Protein AF-A0A0Q0JQV1-F1 (afdb_monomer_lite)

Sequence (132 aa):
MLTLTTPPTAGTAKDWGWGAGVVLAGQAGANLTGFENGSLSFELKGTTGSVLNIGFQTGLWGNNDRPQTNNFVLFGPTGRAISTEWTAYTIPMSELIKGNPDFSDVTSLIYFSGTADIDGGVVEVRNVVFNK

pLDDT: mean 83.99, std 18.5, range [21.62, 97.75]

Structure (mmCIF, N/CA/C/O backbone):
data_AF-A0A0Q0JQV1-F1
#
_entry.id   AF-A0A0Q0JQV1-F1
#
loop_
_atom_site.group_PDB
_atom_site.id
_atom_site.type_symbol
_atom_site.label_atom_id
_atom_site.label_alt_id
_atom_site.label_comp_id
_atom_site.label_asym_id
_atom_site.label_entity_id
_atom_site.label_seq_id
_atom_site.pdbx_PDB_ins_code
_atom_site.Cartn_x
_atom_site.Cartn_y
_atom_site.Cartn_z
_atom_site.occupancy
_atom_site.B_iso_or_equiv
_atom_site.auth_seq_id
_atom_site.auth_comp_id
_atom_site.auth_asym_id
_atom_site.auth_atom_id
_atom_site.pdbx_PDB_model_num
ATOM 1 N N . MET A 1 1 ? 8.876 -22.243 2.924 1.00 31.59 1 MET A N 1
ATOM 2 C CA . MET A 1 1 ? 7.957 -21.220 3.461 1.00 31.59 1 MET A CA 1
ATOM 3 C C . MET A 1 1 ? 8.813 -20.196 4.189 1.00 31.59 1 MET A C 1
ATOM 5 O O . MET A 1 1 ? 9.410 -20.548 5.196 1.00 31.59 1 MET A O 1
ATOM 9 N N . LEU A 1 2 ? 8.999 -19.007 3.611 1.00 21.62 2 LEU A N 1
ATOM 10 C CA . LEU A 1 2 ? 9.773 -17.921 4.219 1.00 21.62 2 LEU A CA 1
ATOM 11 C C . LEU A 1 2 ? 8.776 -16.990 4.911 1.00 21.62 2 LEU A C 1
ATOM 13 O O . LEU A 1 2 ? 8.051 -16.262 4.242 1.00 21.62 2 LEU A O 1
ATOM 17 N N . THR A 1 3 ? 8.708 -17.064 6.235 1.00 28.34 3 THR A N 1
ATOM 18 C CA . THR A 1 3 ? 7.848 -16.197 7.042 1.00 28.34 3 THR A CA 1
ATOM 19 C C . THR A 1 3 ? 8.710 -15.072 7.595 1.00 28.34 3 THR A C 1
ATOM 21 O O . THR A 1 3 ? 9.506 -15.290 8.507 1.00 28.34 3 THR A O 1
ATOM 24 N N . LEU A 1 4 ? 8.583 -13.874 7.027 1.00 24.19 4 LEU A N 1
ATOM 25 C CA . LEU A 1 4 ? 9.252 -12.682 7.537 1.00 24.19 4 LEU A CA 1
ATOM 26 C C . LEU A 1 4 ? 8.369 -12.044 8.616 1.00 24.19 4 LEU A C 1
ATOM 28 O O . LEU A 1 4 ? 7.559 -11.165 8.339 1.00 24.19 4 LEU A O 1
ATOM 32 N N . THR A 1 5 ? 8.496 -12.510 9.857 1.00 30.09 5 THR A N 1
ATOM 33 C CA . THR A 1 5 ? 7.911 -11.822 11.013 1.00 30.09 5 THR A CA 1
ATOM 34 C C . THR A 1 5 ? 8.889 -10.751 11.481 1.00 30.09 5 THR A C 1
ATOM 36 O O . THR A 1 5 ? 9.850 -11.056 12.188 1.00 30.09 5 THR A O 1
ATOM 39 N N . THR A 1 6 ? 8.680 -9.492 11.099 1.00 39.88 6 THR A N 1
ATOM 40 C CA . THR A 1 6 ? 9.335 -8.395 11.821 1.00 39.88 6 THR A CA 1
ATOM 41 C C . THR A 1 6 ? 8.737 -8.336 13.232 1.00 39.88 6 THR A C 1
ATOM 43 O O . THR A 1 6 ? 7.509 -8.327 13.354 1.00 39.88 6 THR A O 1
ATOM 46 N N . PRO A 1 7 ? 9.555 -8.326 14.301 1.00 32.62 7 PRO A N 1
ATOM 47 C CA . PRO A 1 7 ? 9.067 -8.158 15.666 1.00 32.62 7 PRO A CA 1
ATOM 48 C C . PRO A 1 7 ? 8.172 -6.912 15.780 1.00 32.62 7 PRO A C 1
ATOM 50 O O . PRO A 1 7 ? 8.466 -5.911 15.121 1.00 32.62 7 PRO A O 1
ATOM 53 N N . PRO A 1 8 ? 7.135 -6.918 16.640 1.00 47.50 8 PRO A N 1
ATOM 54 C CA . PRO A 1 8 ? 6.204 -5.793 16.826 1.00 47.50 8 PRO A CA 1
ATOM 55 C C . PRO A 1 8 ? 6.859 -4.486 17.325 1.00 47.50 8 PRO A C 1
ATOM 57 O O . PRO A 1 8 ? 6.174 -3.491 17.520 1.00 47.50 8 PRO A O 1
ATOM 60 N N . THR A 1 9 ? 8.179 -4.468 17.519 1.00 43.59 9 THR A N 1
ATOM 61 C CA . THR A 1 9 ? 8.980 -3.327 17.980 1.00 43.59 9 THR A CA 1
ATOM 62 C C . THR A 1 9 ? 10.033 -2.849 16.969 1.00 43.59 9 THR A C 1
ATOM 64 O O . THR A 1 9 ? 10.835 -1.983 17.299 1.00 43.59 9 THR A O 1
ATOM 67 N N . ALA A 1 10 ? 10.062 -3.376 15.739 1.00 41.62 10 ALA A N 1
ATOM 68 C CA . ALA A 1 10 ? 11.126 -3.071 14.769 1.00 41.62 10 ALA A CA 1
ATOM 69 C C . ALA A 1 10 ? 10.958 -1.744 13.996 1.00 41.62 10 ALA A C 1
ATOM 71 O O . ALA A 1 10 ? 11.783 -1.432 13.138 1.00 41.62 10 ALA A O 1
ATOM 72 N N . GLY A 1 11 ? 9.916 -0.958 14.274 1.00 44.31 11 GLY A N 1
ATOM 73 C CA . GLY A 1 11 ? 9.710 0.348 13.655 1.00 44.31 11 GLY A CA 1
ATOM 74 C C . GLY A 1 11 ? 9.749 1.457 14.694 1.00 44.31 11 GLY A C 1
ATOM 75 O O . GLY A 1 11 ? 8.817 1.593 15.480 1.00 44.31 11 GLY A O 1
ATOM 76 N N . THR A 1 12 ? 10.789 2.289 14.680 1.00 42.78 12 THR A N 1
ATOM 77 C CA . THR A 1 12 ? 10.676 3.622 15.280 1.00 42.78 12 THR A CA 1
ATOM 78 C C . THR A 1 12 ? 9.665 4.394 14.441 1.00 42.78 12 THR A C 1
ATOM 80 O O . THR A 1 12 ? 9.858 4.520 13.229 1.00 42.78 12 THR A O 1
ATOM 83 N N . ALA A 1 13 ? 8.589 4.891 15.057 1.00 44.94 13 ALA A N 1
ATOM 84 C CA . ALA A 1 13 ? 7.695 5.831 14.394 1.00 44.94 13 ALA A CA 1
ATOM 85 C C . ALA A 1 13 ? 8.545 6.998 13.868 1.00 44.94 13 ALA A C 1
ATOM 87 O O . ALA A 1 13 ? 9.233 7.672 14.635 1.00 44.94 13 ALA A O 1
ATOM 88 N N . LYS A 1 14 ? 8.577 7.167 12.547 1.00 49.06 14 LYS A N 1
ATOM 89 C CA . LYS A 1 14 ? 9.282 8.256 11.875 1.00 49.06 14 LYS A CA 1
ATOM 90 C C . LYS A 1 14 ? 8.230 9.198 11.325 1.00 49.06 14 LYS A C 1
ATOM 92 O O . LYS A 1 14 ? 7.264 8.712 10.740 1.00 49.06 14 LYS A O 1
ATOM 97 N N . ASP A 1 15 ? 8.442 10.503 11.467 1.00 54.41 15 ASP A N 1
ATOM 98 C CA . ASP A 1 15 ? 7.607 11.499 10.799 1.00 54.41 15 ASP A CA 1
ATOM 99 C C . ASP A 1 15 ? 7.545 11.166 9.306 1.00 54.41 15 ASP A C 1
ATOM 101 O O . ASP A 1 15 ? 8.569 11.131 8.615 1.00 54.41 15 ASP A O 1
ATOM 105 N N . TRP A 1 16 ? 6.344 10.835 8.830 1.00 57.16 16 TRP A N 1
ATOM 106 C CA . TRP A 1 16 ? 6.145 10.210 7.524 1.00 57.16 16 TRP A CA 1
ATOM 107 C C . TRP A 1 16 ? 6.465 11.126 6.343 1.00 57.16 16 TRP A C 1
ATOM 109 O O . TRP A 1 16 ? 6.545 10.625 5.229 1.00 57.16 16 TRP A O 1
ATOM 119 N N . GLY A 1 17 ? 6.712 12.427 6.545 1.00 64.00 17 GLY A N 1
ATOM 120 C CA . GLY A 1 17 ? 7.048 13.360 5.464 1.00 64.00 17 GLY A CA 1
ATOM 121 C C . GLY A 1 17 ? 6.071 13.220 4.290 1.00 64.00 17 GLY A C 1
ATOM 122 O O . GLY A 1 17 ? 4.881 13.475 4.440 1.00 64.00 17 GLY A O 1
ATOM 123 N N . TRP A 1 18 ? 6.572 12.765 3.139 1.00 62.28 18 TRP A N 1
ATOM 124 C CA . TRP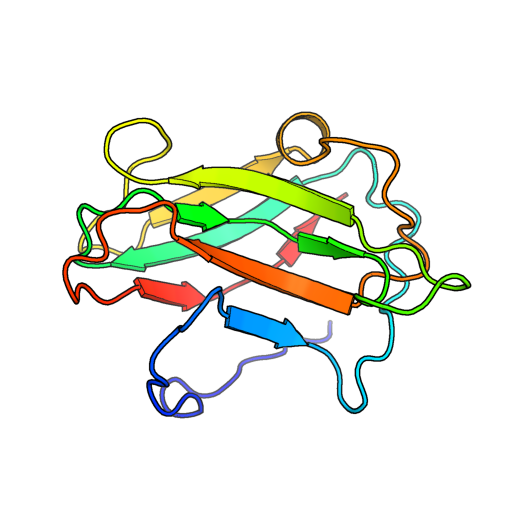 A 1 18 ? 5.786 12.515 1.919 1.00 62.28 18 TRP A CA 1
ATOM 125 C C . TRP A 1 18 ? 5.326 11.052 1.753 1.00 62.28 18 TRP A C 1
ATOM 127 O O . TRP A 1 18 ? 4.567 10.745 0.836 1.00 62.28 18 TRP A O 1
ATOM 137 N N . GLY A 1 19 ? 5.790 10.138 2.611 1.00 77.06 19 GLY A N 1
ATOM 138 C CA . GLY A 1 19 ? 5.426 8.724 2.608 1.00 77.06 19 GLY A CA 1
ATOM 139 C C . GLY A 1 19 ? 6.395 7.819 3.379 1.00 77.06 19 GLY A C 1
ATOM 140 O O . GLY A 1 19 ? 7.503 8.204 3.752 1.00 77.06 19 GLY A O 1
ATOM 141 N N . ALA A 1 20 ? 5.976 6.574 3.582 1.00 83.88 20 ALA A N 1
ATOM 142 C CA . ALA A 1 20 ? 6.748 5.505 4.205 1.00 83.88 20 ALA A CA 1
ATOM 143 C C . ALA A 1 20 ? 6.598 4.207 3.401 1.00 83.88 20 ALA A C 1
ATOM 145 O O . ALA A 1 20 ? 5.604 4.011 2.709 1.00 83.88 20 ALA A O 1
ATOM 146 N N . GLY A 1 21 ? 7.557 3.290 3.497 1.00 87.06 21 GLY A N 1
ATOM 147 C CA . GLY A 1 21 ? 7.452 1.999 2.823 1.00 87.06 21 GLY A CA 1
ATOM 148 C C . GLY A 1 21 ? 8.424 0.961 3.358 1.00 87.06 21 GLY A C 1
ATOM 149 O O . GLY A 1 21 ? 9.451 1.296 3.951 1.00 87.06 21 GLY A O 1
ATOM 150 N N . VAL A 1 22 ? 8.083 -0.307 3.142 1.00 88.25 22 VAL A N 1
ATOM 151 C CA . VAL A 1 22 ? 8.967 -1.443 3.408 1.00 88.25 22 VAL A CA 1
ATOM 152 C C . VAL A 1 22 ? 9.766 -1.711 2.142 1.00 88.25 22 VAL A C 1
ATOM 154 O O . VAL A 1 22 ? 9.243 -2.237 1.156 1.00 88.25 22 VAL A O 1
ATOM 157 N N . VAL A 1 23 ? 11.036 -1.324 2.192 1.00 87.25 23 VAL A N 1
ATOM 158 C CA . VAL A 1 23 ? 11.985 -1.428 1.083 1.00 87.25 23 VAL A CA 1
ATOM 159 C C . VAL A 1 23 ? 13.072 -2.443 1.405 1.00 87.25 23 VAL A C 1
ATOM 161 O O . VAL A 1 23 ? 13.452 -2.621 2.566 1.00 87.25 23 VAL A O 1
ATOM 164 N N . LEU A 1 24 ? 13.602 -3.098 0.375 1.00 81.88 24 LEU A N 1
ATOM 165 C CA . LEU A 1 24 ? 14.784 -3.939 0.534 1.00 81.88 24 LEU A CA 1
ATOM 166 C C . LEU A 1 24 ? 16.034 -3.079 0.761 1.00 81.88 24 LEU A C 1
ATOM 168 O O . LEU A 1 24 ? 16.115 -1.922 0.335 1.00 81.88 24 LEU A O 1
ATOM 172 N N . ALA A 1 25 ? 17.032 -3.663 1.429 1.00 83.50 25 ALA A N 1
ATOM 173 C CA . ALA A 1 25 ? 18.308 -3.002 1.679 1.00 83.50 25 ALA A CA 1
ATOM 174 C C . ALA A 1 25 ? 18.924 -2.485 0.367 1.00 83.50 25 ALA A C 1
ATOM 176 O O . ALA A 1 25 ? 18.935 -3.183 -0.647 1.00 83.50 25 ALA A O 1
ATOM 177 N N . GLY A 1 26 ? 19.410 -1.242 0.384 1.00 83.00 26 GLY A N 1
ATOM 178 C CA . GLY A 1 26 ? 19.984 -0.597 -0.800 1.00 83.00 26 GLY A CA 1
ATOM 179 C C . GLY A 1 26 ? 18.977 -0.253 -1.904 1.00 83.00 26 GLY A C 1
ATOM 180 O O . GLY A 1 26 ? 19.403 0.001 -3.025 1.00 83.00 26 GLY A O 1
ATOM 181 N N . GLN A 1 27 ? 17.667 -0.249 -1.618 1.00 83.81 27 GLN A N 1
ATOM 182 C CA . GLN A 1 27 ? 16.608 0.004 -2.612 1.00 83.81 27 GLN A CA 1
ATOM 183 C C . GLN A 1 27 ? 16.634 -1.001 -3.780 1.00 83.81 27 GLN A C 1
ATOM 185 O O . GLN A 1 27 ? 16.354 -0.669 -4.941 1.00 83.81 27 GLN A O 1
ATOM 190 N N . ALA A 1 28 ? 17.004 -2.245 -3.465 1.00 89.38 28 ALA A N 1
ATOM 191 C CA . ALA A 1 28 ? 16.937 -3.358 -4.397 1.00 89.38 28 ALA A CA 1
ATOM 192 C C . ALA A 1 28 ? 15.479 -3.664 -4.778 1.00 89.38 28 ALA A C 1
ATOM 194 O O . ALA A 1 28 ? 14.575 -3.555 -3.948 1.00 89.38 28 ALA A O 1
ATOM 195 N N . GLY A 1 29 ? 15.268 -4.057 -6.031 1.00 90.38 29 GLY A N 1
ATOM 196 C CA . GLY A 1 29 ? 13.990 -4.580 -6.499 1.00 90.38 29 GLY A CA 1
ATOM 197 C C . GLY A 1 29 ? 13.809 -6.043 -6.125 1.00 90.38 29 GLY A C 1
ATOM 198 O O . GLY A 1 29 ? 14.719 -6.855 -6.300 1.00 90.38 29 GLY A O 1
ATOM 199 N N . ALA A 1 30 ? 12.627 -6.391 -5.631 1.00 92.00 30 ALA A N 1
ATOM 200 C CA . ALA A 1 30 ? 12.161 -7.765 -5.580 1.00 92.00 30 ALA A CA 1
ATOM 201 C C . ALA A 1 30 ? 11.558 -8.151 -6.935 1.00 92.00 30 ALA A C 1
ATOM 203 O O . ALA A 1 30 ? 10.754 -7.406 -7.495 1.00 92.00 30 ALA A O 1
ATOM 204 N N . ASN A 1 31 ? 11.890 -9.347 -7.424 1.00 94.62 31 ASN A N 1
ATOM 205 C CA . ASN A 1 31 ? 11.228 -9.913 -8.592 1.00 94.62 31 ASN A CA 1
ATOM 206 C C . ASN A 1 31 ? 9.935 -10.619 -8.160 1.00 94.62 31 ASN A C 1
ATOM 208 O O . ASN A 1 31 ? 9.973 -11.679 -7.533 1.00 94.62 31 ASN A O 1
ATOM 212 N N . LEU A 1 32 ? 8.802 -10.018 -8.512 1.00 94.50 32 LEU A N 1
ATOM 213 C CA . LEU A 1 32 ? 7.443 -10.511 -8.301 1.00 94.50 32 LEU A CA 1
ATOM 214 C C . LEU A 1 32 ? 6.736 -10.811 -9.634 1.00 94.50 32 LEU A C 1
ATOM 216 O O . LEU A 1 32 ? 5.510 -10.759 -9.717 1.00 94.50 32 LEU A O 1
ATOM 220 N N . THR A 1 33 ? 7.492 -11.145 -10.682 1.00 95.56 33 THR A N 1
ATOM 221 C CA . THR A 1 33 ? 6.918 -11.585 -11.962 1.00 95.56 33 THR A CA 1
ATOM 222 C C . THR A 1 33 ? 6.016 -12.806 -11.742 1.00 95.56 33 THR A C 1
ATOM 224 O O . THR A 1 33 ? 6.359 -13.744 -11.011 1.00 95.56 33 THR A O 1
ATOM 227 N N . GLY A 1 34 ? 4.848 -12.816 -12.377 1.00 94.44 34 GLY A N 1
ATOM 228 C CA . GLY A 1 34 ? 3.819 -13.843 -12.217 1.00 94.44 34 GLY A CA 1
ATOM 229 C C . GLY A 1 34 ? 2.791 -13.556 -11.117 1.00 94.44 34 GLY A C 1
ATOM 230 O O . GLY A 1 34 ? 1.989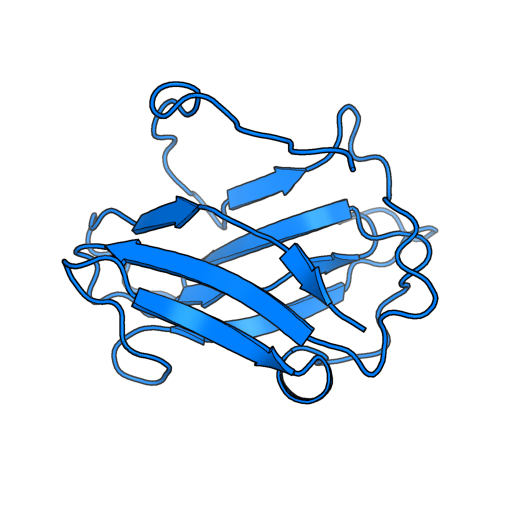 -14.443 -10.822 1.00 94.44 34 GLY A O 1
ATOM 231 N N . PHE A 1 35 ? 2.831 -12.383 -10.478 1.00 95.19 35 PHE A N 1
ATOM 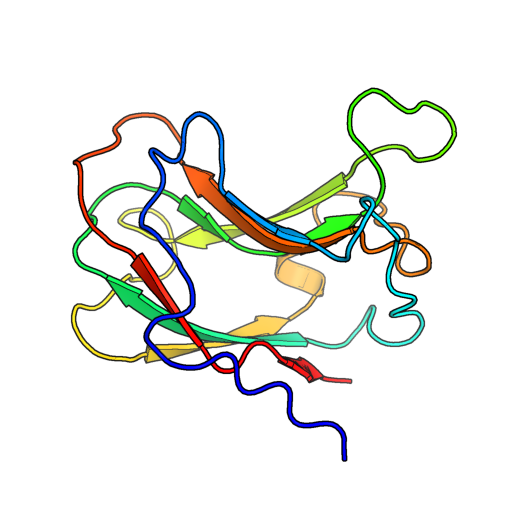232 C CA . PHE A 1 35 ? 1.812 -11.912 -9.529 1.00 95.19 35 PHE A CA 1
ATOM 233 C C . PHE A 1 35 ? 0.897 -10.828 -10.123 1.00 95.19 35 PHE A C 1
ATOM 235 O O . PHE A 1 35 ? 0.045 -10.305 -9.414 1.00 95.19 35 PHE A O 1
ATOM 242 N N . GLU A 1 36 ? 1.026 -10.504 -11.411 1.00 93.69 36 GLU A N 1
ATOM 243 C CA . GLU A 1 36 ? 0.356 -9.378 -12.083 1.00 93.69 36 GLU A CA 1
ATOM 244 C C . GLU A 1 36 ? -1.174 -9.477 -12.040 1.00 93.69 36 GLU A C 1
ATOM 246 O O . GLU A 1 36 ? -1.864 -8.464 -11.973 1.00 93.69 36 GLU A O 1
ATOM 251 N N . ASN A 1 37 ? -1.698 -10.704 -12.048 1.00 94.81 37 ASN A N 1
ATOM 252 C CA . ASN A 1 37 ? -3.133 -10.999 -11.971 1.00 94.81 37 ASN A CA 1
ATOM 253 C C . ASN A 1 37 ? -3.585 -11.420 -10.565 1.00 94.81 37 ASN A C 1
ATOM 255 O O . ASN A 1 37 ? -4.723 -11.844 -10.381 1.00 94.81 37 ASN A O 1
ATOM 259 N N . GLY A 1 38 ? -2.679 -11.341 -9.593 1.00 96.12 38 GLY A N 1
ATOM 260 C CA . GLY A 1 38 ? -2.888 -11.794 -8.232 1.00 96.12 38 GLY A CA 1
ATOM 261 C C . GLY A 1 38 ? -3.500 -10.727 -7.328 1.00 96.12 38 GLY A C 1
ATOM 262 O O . GLY A 1 38 ? -4.277 -9.863 -7.746 1.00 96.12 38 GLY A O 1
ATOM 263 N N . SER A 1 39 ? -3.124 -10.766 -6.052 1.00 97.44 39 SER A N 1
ATOM 264 C CA . SER A 1 39 ? -3.597 -9.819 -5.041 1.00 97.44 39 SER A CA 1
ATOM 265 C C . SER A 1 39 ? -2.534 -9.499 -3.993 1.00 97.44 39 SER A C 1
ATOM 267 O O . SER A 1 39 ? -1.588 -10.260 -3.785 1.00 97.44 39 SER A O 1
ATOM 269 N N . LEU A 1 40 ? -2.691 -8.349 -3.340 1.00 97.25 40 LEU A N 1
ATOM 270 C CA . LEU A 1 40 ? -1.913 -7.932 -2.181 1.00 97.25 40 LEU A CA 1
ATOM 271 C C . LEU A 1 40 ? -2.809 -8.038 -0.950 1.00 97.25 40 LEU A C 1
ATOM 273 O O . LEU A 1 40 ? -3.822 -7.339 -0.851 1.00 97.25 40 LEU A O 1
ATOM 277 N N . SER A 1 41 ? -2.427 -8.901 -0.018 1.00 97.44 41 SER A N 1
ATOM 278 C CA . SER A 1 41 ? -3.105 -9.067 1.261 1.00 97.44 41 SER A CA 1
ATOM 279 C C . SER A 1 41 ? -2.279 -8.464 2.386 1.00 97.44 41 SER A C 1
ATOM 281 O O . SER A 1 41 ? -1.058 -8.589 2.400 1.00 97.44 41 SER A O 1
ATOM 283 N N . PHE A 1 42 ? -2.943 -7.803 3.326 1.00 96.31 42 PHE A N 1
ATOM 284 C CA . PHE A 1 42 ? -2.335 -7.272 4.543 1.00 96.31 42 PHE A CA 1
ATOM 285 C C . PHE A 1 42 ? -3.407 -7.024 5.599 1.00 96.31 42 PHE A C 1
ATOM 287 O O . PHE A 1 42 ? -4.595 -6.937 5.296 1.00 96.31 42 PHE A O 1
ATOM 294 N N . GLU A 1 43 ? -2.986 -6.874 6.847 1.00 96.69 43 GLU A N 1
ATOM 295 C CA . GLU A 1 43 ? -3.847 -6.409 7.927 1.00 96.69 43 GLU A CA 1
ATOM 296 C C . GLU A 1 43 ? -3.458 -4.995 8.328 1.00 96.69 43 GLU A C 1
ATOM 298 O O . GLU A 1 43 ? -2.273 -4.686 8.467 1.00 96.69 43 GLU A O 1
ATOM 303 N N . LEU A 1 44 ? -4.467 -4.155 8.533 1.00 94.69 44 LEU A N 1
ATOM 304 C CA . LEU A 1 44 ? -4.316 -2.749 8.870 1.00 94.69 44 LEU A CA 1
ATOM 305 C C . LEU A 1 44 ? -5.138 -2.432 10.118 1.00 94.69 44 LEU A C 1
ATOM 307 O O . LEU A 1 44 ? -6.286 -2.866 10.229 1.00 94.69 44 LEU A O 1
ATOM 311 N N . LYS A 1 45 ? -4.576 -1.632 11.019 1.00 93.81 45 LYS A N 1
ATOM 312 C CA . LYS A 1 45 ? -5.341 -0.871 12.013 1.00 93.81 45 LYS A CA 1
ATOM 313 C C . LYS A 1 45 ? -4.772 0.536 12.113 1.00 93.81 45 LYS A C 1
ATOM 315 O O . LYS A 1 45 ? -3.599 0.755 11.814 1.00 93.81 45 LYS A O 1
ATOM 320 N N . GLY A 1 46 ? -5.573 1.483 12.559 1.00 90.25 46 GLY A N 1
ATOM 321 C CA . GLY A 1 46 ? -5.102 2.837 12.771 1.00 90.25 46 GLY A CA 1
ATOM 322 C C . GLY A 1 46 ? -6.147 3.750 13.377 1.00 90.25 46 GLY A C 1
ATOM 323 O O . GLY A 1 46 ? -7.322 3.411 13.477 1.00 90.25 46 GLY A O 1
ATOM 324 N N . THR A 1 47 ? -5.685 4.921 13.794 1.00 88.75 47 THR A N 1
ATOM 325 C CA . THR A 1 47 ? -6.511 5.978 14.391 1.00 88.75 47 THR A CA 1
ATOM 326 C C . THR A 1 47 ? -6.663 7.191 13.482 1.00 88.75 47 THR A C 1
ATOM 328 O O . THR A 1 47 ? -7.363 8.131 13.843 1.00 88.75 47 THR A O 1
ATOM 331 N N . THR A 1 48 ? -6.001 7.188 12.324 1.00 85.31 48 THR A N 1
ATOM 332 C CA . THR A 1 48 ? -6.041 8.314 11.393 1.00 85.31 48 THR A CA 1
ATOM 333 C C . THR A 1 48 ? -7.371 8.383 10.643 1.00 85.31 48 THR A C 1
ATOM 335 O O . THR A 1 48 ? -7.870 7.381 10.130 1.00 85.31 48 THR A O 1
ATOM 338 N N . GLY A 1 49 ? -7.925 9.589 10.563 1.00 83.25 49 GLY A N 1
ATOM 339 C CA . GLY A 1 49 ? -8.984 9.988 9.642 1.00 83.25 49 GLY A CA 1
ATOM 340 C C . GLY A 1 49 ? -8.450 10.581 8.335 1.00 83.25 49 GLY A C 1
ATOM 341 O O . GLY A 1 49 ? -9.246 11.013 7.503 1.00 83.25 49 GLY A O 1
ATOM 342 N N . SER A 1 50 ? -7.128 10.603 8.140 1.00 85.31 50 SER A N 1
ATOM 343 C CA . SER A 1 50 ? -6.488 11.092 6.915 1.00 85.31 50 SER A CA 1
ATOM 344 C C . SER A 1 50 ? -6.745 10.148 5.737 1.00 85.31 50 SER A C 1
ATOM 346 O O . SER A 1 50 ? -6.963 8.945 5.906 1.00 85.31 50 SER A O 1
ATOM 348 N N . VAL A 1 51 ? -6.662 10.681 4.517 1.00 87.75 51 VAL A N 1
ATOM 349 C CA . VAL A 1 51 ? -6.681 9.863 3.299 1.00 87.75 51 VAL A CA 1
ATOM 350 C C . VAL A 1 51 ? -5.264 9.390 2.972 1.00 87.75 51 VAL A C 1
ATOM 352 O O . VAL A 1 51 ? -4.329 10.187 2.868 1.00 87.75 51 VAL A O 1
ATOM 355 N N . LEU A 1 52 ? -5.107 8.077 2.801 1.00 88.81 52 LEU A N 1
ATOM 356 C CA . LEU A 1 52 ? -3.833 7.422 2.521 1.00 88.81 52 LEU A CA 1
ATOM 357 C C . LEU A 1 52 ? -3.896 6.634 1.216 1.00 88.81 52 LEU A C 1
ATOM 359 O O . LEU A 1 52 ? -4.827 5.866 0.982 1.00 88.81 52 LEU A O 1
ATOM 363 N N . ASN A 1 53 ? -2.851 6.745 0.406 1.00 91.81 53 ASN A N 1
ATOM 364 C CA . ASN A 1 53 ? -2.567 5.782 -0.650 1.00 91.81 53 ASN A CA 1
ATOM 365 C C . ASN A 1 53 ? -1.806 4.612 -0.027 1.00 91.81 53 ASN A C 1
ATOM 367 O O . ASN A 1 53 ? -0.747 4.829 0.566 1.00 91.81 53 ASN A O 1
ATOM 371 N N . ILE A 1 54 ? -2.325 3.394 -0.180 1.00 94.00 54 ILE A N 1
ATOM 372 C CA . ILE A 1 54 ? -1.659 2.172 0.280 1.00 94.00 54 ILE A CA 1
ATOM 373 C C . ILE A 1 54 ? -1.544 1.198 -0.890 1.00 94.00 54 ILE A C 1
ATOM 375 O O . ILE A 1 54 ? -2.528 0.927 -1.587 1.00 94.00 54 ILE A O 1
ATOM 379 N N . GLY A 1 55 ? -0.343 0.666 -1.104 1.00 95.56 55 GLY A N 1
ATOM 380 C CA . GLY A 1 55 ? -0.081 -0.320 -2.150 1.00 95.56 55 GLY A CA 1
ATOM 381 C C . GLY A 1 55 ? 1.401 -0.643 -2.282 1.00 95.56 55 GLY A C 1
ATOM 382 O O . GLY A 1 55 ? 2.066 -0.769 -1.265 1.00 95.56 55 GLY A O 1
ATOM 383 N N . PHE A 1 56 ? 1.931 -0.763 -3.499 1.00 95.44 56 PHE A N 1
ATOM 384 C CA . PHE A 1 56 ? 3.341 -1.083 -3.769 1.00 95.44 56 PHE A CA 1
ATOM 385 C C . PHE A 1 56 ? 3.968 -0.109 -4.780 1.00 95.44 56 PHE A C 1
ATOM 387 O O . PHE A 1 56 ? 3.266 0.594 -5.512 1.00 95.44 56 PHE A O 1
ATOM 394 N N . GLN A 1 57 ? 5.301 -0.069 -4.830 1.00 94.75 57 GLN A N 1
ATOM 395 C CA . GLN A 1 57 ? 6.040 0.735 -5.810 1.00 94.75 57 GLN A CA 1
ATOM 396 C C . GLN A 1 57 ? 7.034 -0.127 -6.580 1.00 94.75 57 GLN A C 1
ATOM 398 O O . GLN A 1 57 ? 7.647 -1.035 -6.015 1.00 94.75 57 GLN A O 1
ATOM 403 N N . THR A 1 58 ? 7.210 0.194 -7.858 1.00 94.88 58 THR A N 1
ATOM 404 C CA . THR A 1 58 ? 8.284 -0.354 -8.698 1.00 94.88 58 THR A CA 1
ATOM 405 C C . THR A 1 58 ? 9.270 0.745 -9.048 1.00 94.88 58 THR A C 1
ATOM 407 O O . THR A 1 58 ? 8.896 1.919 -9.028 1.00 94.88 58 THR A O 1
ATOM 410 N N . GLY A 1 59 ? 10.503 0.382 -9.396 1.00 92.44 59 GLY A N 1
ATOM 411 C CA . GLY A 1 59 ? 11.530 1.338 -9.806 1.00 92.44 59 GLY A CA 1
ATOM 412 C C . GLY A 1 59 ? 11.999 2.272 -8.686 1.00 92.44 59 GLY A C 1
ATOM 413 O O . GLY A 1 59 ? 11.677 2.101 -7.510 1.00 92.44 59 GLY A O 1
ATOM 414 N N . LEU A 1 60 ? 12.785 3.286 -9.033 1.00 90.19 60 LEU A N 1
ATOM 415 C CA . LEU A 1 60 ? 13.417 4.197 -8.086 1.00 90.19 60 LEU A CA 1
ATOM 416 C C . LEU A 1 60 ? 13.247 5.656 -8.520 1.00 90.19 60 LEU A C 1
ATOM 418 O O . LEU A 1 60 ? 13.597 6.041 -9.633 1.00 90.19 60 LEU A O 1
ATOM 422 N N . TRP A 1 61 ? 12.737 6.493 -7.611 1.00 85.69 61 TRP A N 1
ATOM 423 C CA . TRP A 1 61 ? 12.575 7.924 -7.864 1.00 85.69 61 TRP A CA 1
ATOM 424 C C . TRP A 1 61 ? 13.901 8.577 -8.278 1.00 85.69 61 TRP A C 1
ATOM 426 O O . TRP A 1 61 ? 14.924 8.396 -7.619 1.00 85.69 61 TRP A O 1
ATOM 436 N N . GLY A 1 62 ? 13.874 9.357 -9.362 1.00 87.12 62 GLY A N 1
ATOM 437 C CA . GLY A 1 62 ? 15.054 10.046 -9.891 1.00 87.12 62 GLY A CA 1
ATOM 438 C C . GLY A 1 62 ? 16.039 9.151 -10.652 1.00 87.12 62 GLY A C 1
ATOM 439 O O . GLY A 1 62 ? 17.085 9.642 -11.069 1.00 87.12 62 GLY A O 1
ATOM 440 N N . ASN A 1 63 ? 15.721 7.869 -10.857 1.00 91.06 63 ASN A N 1
ATOM 441 C CA . ASN A 1 63 ? 16.505 6.966 -11.692 1.00 91.06 63 ASN A CA 1
ATOM 442 C C . ASN A 1 63 ? 15.775 6.697 -13.018 1.00 91.06 63 ASN A C 1
ATOM 444 O O . ASN A 1 63 ? 14.763 6.001 -13.050 1.00 91.06 63 ASN A O 1
ATOM 448 N N . ASN A 1 64 ? 16.308 7.231 -14.120 1.00 90.56 64 ASN A N 1
ATOM 449 C CA . ASN A 1 64 ? 15.703 7.081 -15.448 1.00 90.56 64 ASN A CA 1
ATOM 450 C C . ASN A 1 64 ? 15.744 5.640 -15.980 1.00 90.56 64 ASN A C 1
ATOM 452 O O . ASN A 1 64 ? 14.882 5.276 -16.774 1.00 90.56 64 ASN A O 1
ATOM 456 N N . ASP A 1 65 ? 16.700 4.823 -15.528 1.00 92.62 65 ASP A N 1
ATOM 457 C CA . ASP A 1 65 ? 16.813 3.413 -15.925 1.00 92.62 65 ASP A CA 1
ATOM 458 C C . ASP A 1 65 ? 15.828 2.518 -15.154 1.00 92.62 65 ASP A C 1
ATOM 460 O O . ASP A 1 65 ? 15.570 1.384 -15.547 1.00 92.62 65 ASP A O 1
ATOM 464 N N . ARG A 1 66 ? 15.273 3.027 -14.045 1.00 92.44 66 ARG A N 1
ATOM 465 C CA . ARG A 1 66 ? 14.317 2.338 -13.167 1.00 92.44 66 ARG A CA 1
ATOM 466 C C . ARG A 1 66 ? 13.124 3.258 -12.894 1.00 92.44 66 ARG A C 1
ATOM 468 O O . ARG A 1 66 ? 12.974 3.726 -11.765 1.00 92.44 66 ARG A O 1
ATOM 475 N N . PRO A 1 67 ? 12.290 3.574 -13.899 1.00 90.81 67 PRO A N 1
ATOM 476 C CA . PRO A 1 67 ? 11.214 4.546 -13.742 1.00 90.81 67 PRO A CA 1
ATOM 477 C C . PRO A 1 67 ? 10.258 4.134 -12.620 1.00 90.81 67 PRO A C 1
ATOM 479 O O . PRO A 1 67 ? 9.729 3.020 -12.604 1.00 90.81 67 PRO A O 1
ATOM 482 N N . GLN A 1 68 ? 10.036 5.042 -11.667 1.00 91.38 68 GLN A N 1
ATOM 483 C CA . GLN A 1 68 ? 9.165 4.751 -10.536 1.00 91.38 68 GLN A CA 1
ATOM 484 C C . GLN A 1 68 ? 7.695 4.705 -10.961 1.00 91.38 68 GLN A C 1
ATOM 486 O O . GLN A 1 68 ? 7.205 5.622 -11.622 1.00 91.38 68 GLN A O 1
ATOM 491 N N . THR A 1 69 ? 6.967 3.689 -10.493 1.00 94.31 69 THR A N 1
ATOM 492 C CA . THR A 1 69 ? 5.500 3.666 -10.551 1.00 94.31 69 THR A CA 1
ATOM 493 C C . THR A 1 69 ? 4.903 3.462 -9.163 1.00 94.31 69 THR A C 1
ATOM 495 O O . THR A 1 69 ? 5.410 2.672 -8.365 1.00 94.31 69 THR A O 1
ATOM 498 N N . ASN A 1 70 ? 3.815 4.179 -8.879 1.00 93.44 70 ASN A N 1
ATOM 499 C CA . ASN A 1 70 ? 3.063 4.082 -7.629 1.00 93.44 70 ASN A CA 1
ATOM 500 C C . ASN A 1 70 ? 1.745 3.356 -7.905 1.00 93.44 70 ASN A C 1
ATOM 502 O O . ASN A 1 70 ? 0.935 3.840 -8.696 1.00 93.44 70 ASN A O 1
ATOM 506 N N . ASN A 1 71 ? 1.523 2.218 -7.251 1.00 95.62 71 ASN A N 1
ATOM 507 C CA . ASN A 1 71 ? 0.358 1.364 -7.472 1.00 95.62 71 ASN A CA 1
ATOM 508 C C . ASN A 1 71 ? -0.384 1.207 -6.151 1.00 95.62 71 ASN A C 1
ATOM 510 O O . ASN A 1 71 ? 0.176 0.675 -5.197 1.00 95.62 71 ASN A O 1
ATOM 514 N N . PHE A 1 72 ? -1.610 1.715 -6.061 1.00 95.25 72 PHE A N 1
ATOM 515 C CA . PHE A 1 72 ? -2.292 1.913 -4.788 1.00 95.25 72 PHE A CA 1
ATOM 516 C C . PHE A 1 72 ? -3.809 1.976 -4.913 1.00 95.25 72 PHE A C 1
ATOM 518 O O . PHE A 1 72 ? -4.376 2.238 -5.976 1.00 95.25 72 PHE A O 1
ATOM 525 N N . VAL A 1 73 ? -4.454 1.808 -3.763 1.00 95.81 73 VAL A N 1
ATOM 526 C CA . VAL A 1 73 ? -5.845 2.188 -3.526 1.00 95.81 73 VAL A CA 1
ATOM 527 C C . VAL A 1 73 ? -5.913 3.180 -2.368 1.00 95.81 73 VAL A C 1
ATOM 529 O O . VAL A 1 73 ? -4.974 3.306 -1.580 1.00 95.81 73 VAL A O 1
ATOM 532 N N . LEU A 1 74 ? -7.031 3.896 -2.281 1.00 93.81 74 LEU A N 1
ATOM 533 C CA . LEU A 1 74 ? -7.277 4.865 -1.221 1.00 93.81 74 LEU A CA 1
ATOM 534 C C . LEU A 1 74 ? -7.805 4.179 0.040 1.00 93.81 74 LEU A C 1
ATOM 536 O O . LEU A 1 74 ? -8.674 3.305 -0.031 1.00 93.81 74 LEU A O 1
ATOM 540 N N . PHE A 1 75 ? -7.320 4.640 1.184 1.00 92.94 75 PHE A N 1
ATOM 541 C CA . PHE A 1 75 ? -7.821 4.351 2.520 1.00 92.94 75 PHE A CA 1
ATOM 542 C C . PHE A 1 75 ? -8.194 5.654 3.232 1.00 92.94 75 PHE A C 1
ATOM 544 O O . PHE A 1 75 ? -7.629 6.702 2.932 1.00 92.94 75 PHE A O 1
ATOM 551 N N . GLY A 1 76 ? -9.143 5.585 4.163 1.00 90.00 76 GLY A N 1
ATOM 552 C CA . GLY A 1 76 ? -9.694 6.740 4.876 1.00 90.00 76 GLY A CA 1
ATOM 553 C C . GLY A 1 76 ? -11.112 7.108 4.407 1.00 90.00 76 GLY A C 1
ATOM 554 O O . GLY A 1 76 ? -11.792 6.273 3.806 1.00 90.00 76 GLY A O 1
ATOM 555 N N . PRO A 1 77 ? -11.579 8.346 4.662 1.00 87.12 77 PRO A N 1
ATOM 556 C CA . PRO A 1 77 ? -12.971 8.764 4.438 1.00 87.12 77 PRO A CA 1
ATOM 557 C C . PRO A 1 77 ? -13.494 8.598 3.006 1.00 87.12 77 PRO A C 1
ATOM 559 O O . PRO A 1 77 ? -14.694 8.436 2.800 1.00 87.12 77 PRO A O 1
ATOM 562 N N . THR A 1 78 ? -12.608 8.649 2.012 1.00 87.12 78 THR A N 1
ATOM 563 C CA . THR A 1 78 ? -12.943 8.557 0.580 1.00 87.12 78 THR A CA 1
ATOM 564 C C . THR A 1 78 ? -12.538 7.221 -0.048 1.00 87.12 78 THR A C 1
ATOM 566 O O . THR A 1 78 ? -12.586 7.069 -1.268 1.00 87.12 78 THR A O 1
ATOM 569 N N . GLY A 1 79 ? -12.133 6.246 0.768 1.00 91.25 79 GLY A N 1
ATOM 570 C CA . GLY A 1 79 ? -11.634 4.956 0.313 1.00 91.25 79 GLY A CA 1
ATOM 571 C C . GLY A 1 79 ? -12.020 3.817 1.248 1.00 91.25 79 GLY A C 1
ATOM 572 O O . GLY A 1 79 ? -13.103 3.787 1.829 1.00 91.25 79 GLY A O 1
ATOM 573 N N . ARG A 1 80 ? -11.129 2.837 1.369 1.00 94.44 80 ARG A N 1
ATOM 574 C CA . ARG A 1 80 ? -11.299 1.704 2.283 1.00 94.44 80 ARG A CA 1
ATOM 575 C C . ARG A 1 80 ? -11.136 2.176 3.727 1.00 94.44 80 ARG A C 1
ATOM 577 O O . ARG A 1 80 ? -10.266 2.989 4.027 1.00 94.44 80 ARG A O 1
ATOM 584 N N . ALA A 1 81 ? -11.970 1.671 4.629 1.00 92.69 81 ALA A N 1
ATOM 585 C CA . ALA A 1 81 ? -11.977 2.134 6.011 1.00 92.69 81 ALA A CA 1
ATOM 586 C C . ALA A 1 81 ? -10.649 1.834 6.730 1.00 92.69 81 ALA A C 1
ATOM 588 O O . ALA A 1 81 ? -10.008 0.812 6.497 1.00 92.69 81 ALA A O 1
ATOM 589 N N . ILE A 1 82 ? -10.252 2.703 7.654 1.00 91.75 82 ILE A N 1
ATOM 590 C CA . ILE A 1 82 ? -9.210 2.395 8.635 1.00 91.75 82 ILE A CA 1
ATOM 591 C C . ILE A 1 82 ? -9.928 2.233 9.970 1.00 91.75 82 ILE A C 1
ATOM 593 O O . ILE A 1 82 ? -10.614 3.144 10.424 1.00 91.75 82 ILE A O 1
ATOM 597 N N . SER A 1 83 ? -9.836 1.038 10.547 1.00 93.44 83 SER A N 1
ATOM 598 C CA . SER A 1 83 ? -10.450 0.707 11.832 1.00 93.44 83 SER A CA 1
ATOM 599 C C . SER A 1 83 ? -9.411 0.786 12.942 1.00 93.44 83 SER A C 1
ATOM 601 O O . SER A 1 83 ? -8.229 0.524 12.710 1.00 93.44 83 SER A O 1
ATOM 603 N N . THR A 1 84 ? -9.856 1.069 14.164 1.00 93.69 84 THR A N 1
ATOM 604 C CA . THR A 1 84 ? -9.021 0.936 15.367 1.00 93.69 84 THR A CA 1
ATOM 605 C C . THR A 1 84 ? -8.677 -0.525 15.670 1.00 93.69 84 THR A C 1
ATOM 607 O O . THR A 1 84 ? -7.713 -0.793 16.384 1.00 93.69 84 THR A O 1
ATOM 610 N N . GLU A 1 85 ? -9.424 -1.465 15.086 1.00 95.62 85 GLU A N 1
ATOM 611 C CA . GLU A 1 85 ? -9.193 -2.906 15.168 1.00 95.62 85 GLU A CA 1
ATOM 612 C C . GLU A 1 85 ? -8.500 -3.449 13.913 1.00 95.62 85 GLU A C 1
ATOM 614 O O . GLU A 1 85 ? -8.687 -2.947 12.800 1.00 95.62 85 GLU A O 1
ATOM 619 N N . TRP A 1 86 ? -7.736 -4.532 14.083 1.00 97.00 86 TRP A N 1
ATOM 620 C CA . TRP A 1 86 ? -7.083 -5.223 12.971 1.00 97.00 86 TRP A CA 1
ATOM 621 C C . TRP A 1 86 ? -8.105 -5.700 11.942 1.00 97.00 86 TRP A C 1
ATOM 623 O O . TRP A 1 86 ? -8.933 -6.566 12.219 1.00 97.00 86 TRP A O 1
ATOM 633 N N . THR A 1 87 ? -8.005 -5.151 10.736 1.00 97.19 87 THR A N 1
ATOM 634 C CA . THR A 1 87 ? -8.875 -5.489 9.612 1.00 97.19 87 THR A CA 1
ATOM 635 C C . THR A 1 87 ? -8.037 -6.059 8.477 1.00 97.19 87 THR A C 1
ATOM 637 O O . THR A 1 87 ? -7.039 -5.460 8.075 1.00 97.19 87 THR A O 1
ATOM 640 N N . ALA A 1 88 ? -8.433 -7.226 7.970 1.00 97.31 88 ALA A N 1
ATOM 641 C CA . ALA A 1 88 ? -7.769 -7.870 6.845 1.00 97.31 88 ALA A CA 1
ATOM 642 C C . ALA A 1 88 ? -8.265 -7.291 5.515 1.00 97.31 88 ALA A C 1
ATOM 644 O O . ALA A 1 88 ? -9.468 -7.208 5.262 1.00 97.31 88 ALA A O 1
ATOM 645 N N . TYR A 1 89 ? -7.322 -6.949 4.647 1.00 97.56 89 TYR A N 1
ATOM 646 C CA . TYR A 1 89 ? -7.558 -6.477 3.293 1.00 97.56 89 TYR A CA 1
ATOM 647 C C . TYR A 1 89 ? -6.924 -7.437 2.300 1.00 97.56 89 TYR A C 1
ATOM 649 O O . TYR A 1 89 ? -5.825 -7.939 2.514 1.00 97.56 89 TYR A O 1
ATOM 657 N N . THR A 1 90 ? -7.628 -7.695 1.203 1.00 97.75 90 THR A N 1
ATOM 658 C CA . THR A 1 90 ? -7.090 -8.373 0.022 1.00 97.75 90 THR A CA 1
ATOM 659 C C . THR A 1 90 ? -7.496 -7.551 -1.181 1.00 97.75 90 THR A C 1
ATOM 661 O O . THR A 1 90 ? -8.684 -7.414 -1.470 1.00 97.75 90 THR A O 1
ATOM 664 N N . ILE A 1 91 ? -6.505 -6.939 -1.820 1.00 97.75 91 ILE A N 1
ATOM 665 C CA . ILE A 1 91 ? -6.708 -6.002 -2.917 1.00 97.75 91 ILE A CA 1
ATOM 666 C C . ILE A 1 91 ? -6.200 -6.664 -4.197 1.00 97.75 91 ILE A C 1
ATOM 668 O O . ILE A 1 91 ? -5.016 -7.006 -4.259 1.00 97.75 91 ILE A O 1
ATOM 672 N N . PRO A 1 92 ? -7.049 -6.877 -5.213 1.00 97.56 92 PRO A N 1
ATOM 673 C CA . PRO A 1 92 ? -6.590 -7.432 -6.477 1.00 97.56 92 PRO A CA 1
ATOM 674 C C . PRO A 1 92 ? -5.639 -6.451 -7.170 1.00 97.56 92 PRO A C 1
ATOM 676 O O . PRO A 1 92 ? -5.819 -5.230 -7.104 1.00 97.56 92 PRO A O 1
ATOM 679 N N . MET A 1 93 ? -4.633 -6.978 -7.871 1.00 96.31 93 MET A N 1
ATOM 680 C CA . MET A 1 93 ? -3.660 -6.148 -8.591 1.00 96.31 93 MET A CA 1
ATOM 681 C C . MET A 1 93 ? -4.331 -5.227 -9.610 1.00 96.31 93 MET A C 1
ATOM 683 O O . MET A 1 93 ? -3.917 -4.081 -9.761 1.00 96.31 93 MET A O 1
ATOM 687 N N . SER A 1 94 ? -5.437 -5.664 -10.217 1.00 96.38 94 SER A N 1
ATOM 688 C CA . SER A 1 94 ? -6.247 -4.853 -11.132 1.00 96.38 94 SER A CA 1
ATOM 689 C C . SER A 1 94 ? -6.762 -3.542 -10.524 1.00 96.38 94 SER A C 1
ATOM 691 O O . SER A 1 94 ? -7.023 -2.595 -11.258 1.00 96.38 94 SER A O 1
ATOM 693 N N . GLU A 1 95 ? -6.929 -3.466 -9.200 1.00 96.81 95 GLU A N 1
ATOM 694 C CA . GLU A 1 95 ? -7.323 -2.228 -8.516 1.00 96.81 95 GLU A CA 1
ATOM 695 C C . GLU A 1 95 ? -6.122 -1.345 -8.147 1.00 96.81 95 GLU A C 1
ATOM 697 O O . GLU A 1 95 ? -6.236 -0.113 -8.161 1.00 96.81 95 GLU A O 1
ATOM 702 N N . LEU A 1 96 ? -4.984 -1.970 -7.824 1.00 95.94 96 LEU A N 1
ATOM 703 C CA . LEU A 1 96 ? -3.749 -1.297 -7.413 1.00 95.94 96 LEU A CA 1
ATOM 704 C C . LEU A 1 96 ? -3.025 -0.651 -8.594 1.00 95.94 96 LEU A C 1
ATOM 706 O O . LEU A 1 96 ? -2.505 0.454 -8.465 1.00 95.94 96 LEU A O 1
ATOM 710 N N . ILE A 1 97 ? -2.968 -1.337 -9.733 1.00 95.44 97 ILE A N 1
ATOM 711 C CA . ILE A 1 97 ? -2.174 -0.919 -10.886 1.00 95.44 97 ILE A CA 1
ATOM 712 C C . ILE A 1 97 ? -2.744 0.384 -11.468 1.00 95.44 97 ILE A C 1
ATOM 714 O O . ILE A 1 97 ? -3.886 0.431 -11.923 1.00 95.44 97 ILE A O 1
ATOM 718 N N . LYS A 1 98 ? -1.944 1.461 -11.452 1.00 89.31 98 LYS A N 1
ATOM 719 C CA . LYS A 1 98 ? -2.301 2.779 -12.032 1.00 89.31 98 LYS A CA 1
ATOM 720 C C . LYS A 1 98 ? -1.500 3.136 -13.287 1.00 89.31 98 LYS A C 1
ATOM 722 O O . LYS A 1 98 ? -1.744 4.175 -13.892 1.00 89.31 98 LYS A O 1
ATOM 727 N N . GLY A 1 99 ? -0.564 2.280 -13.687 1.00 86.00 99 GLY A N 1
ATOM 728 C CA . GLY A 1 99 ? 0.287 2.460 -14.860 1.00 86.00 99 GLY A CA 1
ATOM 729 C C . GLY A 1 99 ? 0.817 1.121 -15.359 1.00 86.00 99 GLY A C 1
ATOM 730 O O . GLY A 1 99 ? 0.109 0.122 -15.303 1.00 86.00 99 GLY A O 1
ATOM 731 N N . ASN A 1 100 ? 2.073 1.100 -15.802 1.00 90.38 100 ASN A N 1
ATOM 732 C CA . ASN A 1 100 ? 2.760 -0.115 -16.242 1.00 90.38 100 ASN A CA 1
ATOM 733 C C . ASN A 1 100 ? 3.890 -0.453 -15.256 1.00 90.38 100 ASN A C 1
ATOM 735 O O . ASN A 1 100 ? 5.043 -0.120 -15.532 1.00 90.38 100 ASN A O 1
ATOM 739 N N . PRO A 1 101 ? 3.577 -1.020 -14.077 1.00 94.00 101 PRO A N 1
ATOM 740 C CA . PRO A 1 101 ? 4.594 -1.406 -13.109 1.00 94.00 101 PRO A CA 1
ATOM 741 C C . PRO A 1 101 ? 5.527 -2.478 -13.662 1.00 94.00 101 PRO A C 1
ATOM 743 O O . PRO A 1 101 ? 5.091 -3.432 -14.305 1.00 94.00 101 PRO A O 1
ATOM 746 N N . ASP A 1 102 ? 6.809 -2.343 -13.338 1.00 95.31 102 ASP A N 1
ATOM 747 C CA . ASP A 1 102 ? 7.803 -3.378 -13.593 1.00 95.31 102 ASP A CA 1
ATOM 748 C C . ASP A 1 102 ? 7.850 -4.355 -12.411 1.00 95.31 102 ASP A C 1
ATOM 750 O O . ASP A 1 102 ? 8.478 -4.095 -11.383 1.00 95.31 102 ASP A O 1
ATOM 754 N N . PHE A 1 103 ? 7.168 -5.494 -12.547 1.00 94.56 103 PHE A N 1
ATOM 755 C CA . PHE A 1 103 ? 7.147 -6.545 -11.525 1.00 94.56 103 PHE A CA 1
ATOM 756 C C . PHE A 1 103 ? 8.491 -7.260 -11.355 1.00 94.56 103 PHE A C 1
ATOM 758 O O . PHE A 1 103 ? 8.667 -7.984 -10.375 1.00 94.56 103 PHE A O 1
ATOM 765 N N . SER A 1 104 ? 9.456 -7.062 -12.255 1.00 95.75 104 SER A N 1
ATOM 766 C CA . SER A 1 104 ? 10.821 -7.543 -12.043 1.00 95.75 104 SER A CA 1
ATOM 767 C C . SER A 1 104 ? 11.617 -6.648 -11.080 1.00 95.75 104 SER A C 1
ATOM 769 O O . SER A 1 104 ? 12.624 -7.102 -10.532 1.00 95.75 104 SER A O 1
ATOM 771 N N . ASP A 1 105 ? 11.124 -5.432 -10.809 1.00 95.19 105 ASP A N 1
ATOM 772 C CA . ASP A 1 105 ? 11.780 -4.405 -9.998 1.00 95.19 105 ASP A CA 1
ATOM 773 C C . ASP A 1 105 ? 10.828 -3.742 -8.977 1.00 95.19 105 ASP A C 1
ATOM 775 O O . ASP A 1 105 ? 10.589 -2.529 -8.993 1.00 95.19 105 ASP A O 1
ATOM 779 N N . VAL A 1 106 ? 10.272 -4.533 -8.053 1.00 94.75 106 VAL A N 1
ATOM 780 C CA . VAL A 1 106 ? 9.409 -4.025 -6.970 1.00 94.75 106 VAL A CA 1
ATOM 781 C C . VAL A 1 106 ? 10.259 -3.537 -5.799 1.00 94.75 106 VAL A C 1
ATOM 783 O O . VAL A 1 106 ? 10.817 -4.332 -5.045 1.00 94.75 106 VAL A O 1
ATOM 786 N N . THR A 1 107 ? 10.367 -2.224 -5.627 1.00 93.62 107 THR A N 1
ATOM 787 C CA . THR A 1 107 ? 11.284 -1.590 -4.663 1.00 93.62 107 THR A CA 1
ATOM 788 C C . THR A 1 107 ? 10.658 -1.307 -3.305 1.00 93.62 107 THR A C 1
ATOM 790 O O . THR A 1 107 ? 11.358 -1.362 -2.292 1.00 93.62 107 THR A O 1
ATOM 793 N N . SER A 1 108 ? 9.344 -1.069 -3.271 1.00 92.94 108 SER A N 1
ATOM 794 C CA . SER A 1 108 ? 8.555 -0.965 -2.041 1.00 92.94 108 SER A CA 1
ATOM 795 C C . SER A 1 108 ? 7.474 -2.040 -2.057 1.00 92.94 108 SER A C 1
ATOM 797 O O . SER A 1 108 ? 6.496 -1.921 -2.797 1.00 92.94 108 SER A O 1
ATOM 799 N N . LEU A 1 109 ? 7.636 -3.077 -1.228 1.00 92.75 109 LEU A N 1
ATOM 800 C CA . LEU A 1 109 ? 6.684 -4.196 -1.123 1.00 92.75 109 LEU A CA 1
ATOM 801 C C . LEU A 1 109 ? 5.334 -3.744 -0.567 1.00 92.75 109 LEU A C 1
ATOM 803 O O . LEU A 1 109 ? 4.286 -4.249 -0.959 1.00 92.75 109 LEU A O 1
ATOM 807 N N . ILE A 1 110 ? 5.383 -2.780 0.346 1.00 93.12 110 ILE A N 1
ATOM 808 C CA . ILE A 1 110 ? 4.236 -1.985 0.747 1.00 93.12 110 ILE A CA 1
ATOM 809 C C . ILE A 1 110 ? 4.690 -0.541 0.927 1.00 93.12 110 ILE A C 1
ATOM 811 O O . ILE A 1 110 ? 5.772 -0.294 1.466 1.00 93.12 110 ILE A O 1
ATOM 815 N N . TYR A 1 111 ? 3.884 0.407 0.472 1.00 91.50 111 TYR A N 1
ATOM 816 C CA . TYR A 1 111 ? 4.109 1.828 0.671 1.00 91.50 111 TYR A CA 1
ATOM 817 C C . TYR A 1 111 ? 2.825 2.519 1.125 1.00 91.50 111 TYR A C 1
ATOM 819 O O . TYR A 1 111 ? 1.712 2.073 0.841 1.00 91.50 111 TYR A O 1
ATOM 827 N N . PHE A 1 112 ? 3.031 3.624 1.825 1.00 90.31 112 PHE A N 1
ATOM 828 C CA . PHE A 1 112 ? 2.036 4.511 2.386 1.00 90.31 112 PHE A CA 1
ATOM 829 C C . PHE A 1 112 ? 2.411 5.926 1.963 1.00 90.31 112 PHE A C 1
ATOM 831 O O . PHE A 1 112 ? 3.546 6.354 2.169 1.00 90.31 112 PHE A O 1
ATOM 838 N N . SER A 1 113 ? 1.475 6.678 1.403 1.00 86.62 113 SER A N 1
ATOM 839 C CA . SER A 1 113 ? 1.646 8.122 1.227 1.00 86.62 113 SER A CA 1
ATOM 840 C C . SER A 1 113 ? 0.353 8.824 1.592 1.00 86.62 113 SER A C 1
ATOM 842 O O . SER A 1 113 ? -0.703 8.431 1.097 1.00 86.62 113 SER A O 1
ATOM 844 N N . GLY A 1 114 ? 0.427 9.859 2.423 1.00 75.69 114 GLY A N 1
ATOM 845 C CA . GLY A 1 114 ? -0.732 10.697 2.706 1.00 75.69 114 GLY A CA 1
ATOM 846 C C . GLY A 1 114 ? -1.052 11.608 1.528 1.00 75.69 114 GLY A C 1
ATOM 847 O O . GLY A 1 114 ? -0.153 12.118 0.858 1.00 75.69 114 GLY A O 1
ATOM 848 N N . THR A 1 115 ? -2.338 11.827 1.286 1.00 62.16 115 THR A N 1
ATOM 849 C CA . THR A 1 115 ? -2.783 13.065 0.641 1.00 62.16 115 THR A CA 1
ATOM 850 C C . THR A 1 115 ? -2.923 14.141 1.724 1.00 62.16 115 THR A C 1
ATOM 852 O O . THR A 1 115 ? -2.853 13.812 2.905 1.00 62.16 115 THR A O 1
ATOM 855 N N . ALA A 1 116 ? -3.024 15.419 1.350 1.00 55.66 116 ALA A N 1
ATOM 856 C CA . ALA A 1 116 ? -3.104 16.538 2.298 1.00 55.66 116 ALA A CA 1
ATOM 857 C C . ALA A 1 116 ? -4.075 16.267 3.474 1.00 55.66 116 ALA A C 1
ATOM 859 O O . ALA A 1 116 ? -5.031 15.512 3.307 1.00 55.66 116 ALA A O 1
ATOM 860 N N . ASP A 1 117 ? -3.811 16.896 4.627 1.00 61.56 117 ASP A N 1
ATOM 861 C CA . ASP A 1 117 ? -4.555 16.774 5.901 1.00 61.56 117 ASP A CA 1
ATOM 862 C C . ASP A 1 117 ? -4.100 15.639 6.841 1.00 61.56 117 ASP A C 1
ATOM 864 O O . ASP A 1 117 ? -4.909 14.876 7.358 1.00 61.56 117 ASP A O 1
ATOM 868 N N . ILE A 1 118 ? -2.788 15.556 7.103 1.00 69.19 118 ILE A N 1
ATOM 869 C CA . ILE A 1 118 ? -2.215 14.642 8.107 1.00 69.19 118 ILE A CA 1
ATOM 870 C C . ILE A 1 118 ? -2.672 15.064 9.512 1.00 69.19 118 ILE A C 1
ATOM 872 O O . ILE A 1 118 ? -2.311 16.135 9.997 1.00 69.19 118 ILE A O 1
ATOM 876 N N . ASP A 1 119 ? -3.427 14.195 10.179 1.00 77.00 119 ASP A N 1
ATOM 877 C CA . ASP A 1 119 ? -4.055 14.445 11.486 1.00 77.00 119 ASP A CA 1
ATOM 878 C C . ASP A 1 119 ? -3.246 13.957 12.704 1.00 77.00 119 ASP A C 1
ATOM 880 O O . ASP A 1 119 ? -3.693 14.077 13.844 1.00 77.00 119 ASP A O 1
ATOM 884 N N . GLY A 1 120 ? -2.053 13.398 12.478 1.00 77.31 120 GLY A N 1
ATOM 885 C CA . GLY A 1 120 ? -1.203 12.824 13.528 1.00 77.31 120 GLY A CA 1
ATOM 886 C C . GLY A 1 120 ? -1.646 11.438 14.015 1.00 77.31 120 GLY A C 1
ATOM 887 O O . GLY A 1 120 ? -1.081 10.923 14.981 1.00 77.31 120 GLY A O 1
ATOM 888 N N . GLY 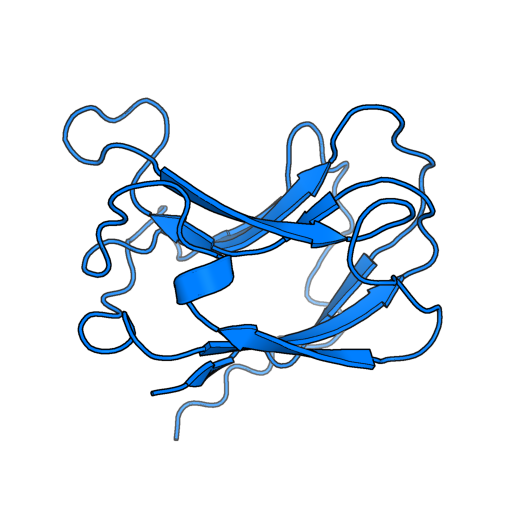A 1 121 ? -2.636 10.822 13.364 1.00 80.12 121 GLY A N 1
ATOM 889 C CA . GLY A 1 121 ? -3.043 9.450 13.639 1.00 80.12 121 GLY A CA 1
ATOM 890 C C . GLY A 1 121 ? -1.962 8.428 13.278 1.00 80.12 121 GLY A C 1
ATOM 891 O O . GLY A 1 121 ? -1.072 8.673 12.464 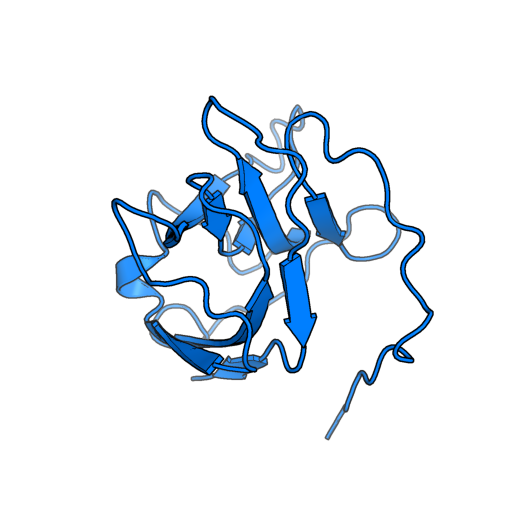1.00 80.12 121 GLY A O 1
ATOM 892 N N . VAL A 1 122 ? -2.056 7.248 13.885 1.00 84.38 122 VAL A N 1
ATOM 893 C CA . VAL A 1 122 ? -1.107 6.148 13.673 1.00 84.38 122 VAL A CA 1
ATOM 894 C C . VAL A 1 122 ? -1.746 5.099 12.775 1.00 84.38 122 VAL A C 1
ATOM 896 O O . VAL A 1 122 ? -2.949 4.853 12.861 1.00 84.38 122 VAL A O 1
ATOM 899 N N . VAL A 1 123 ? -0.933 4.459 11.938 1.00 87.12 123 VAL A N 1
ATOM 900 C CA . VAL A 1 123 ? -1.306 3.263 11.180 1.00 87.12 123 VAL A CA 1
ATOM 901 C C . VAL A 1 123 ? -0.281 2.181 11.457 1.00 87.12 123 VAL A C 1
ATOM 903 O O . VAL A 1 123 ? 0.925 2.409 11.385 1.00 87.12 123 VAL A O 1
ATOM 906 N N . GLU A 1 124 ? -0.780 0.994 11.765 1.00 90.94 124 GLU A N 1
ATOM 907 C CA . GLU A 1 124 ? 0.004 -0.212 11.960 1.00 90.94 124 GLU A CA 1
ATOM 908 C C . GLU A 1 124 ? -0.395 -1.231 10.894 1.00 90.94 124 GLU A C 1
ATOM 910 O O . GLU A 1 124 ? -1.577 -1.413 10.586 1.00 90.94 124 GLU A O 1
ATOM 915 N N . VAL A 1 125 ? 0.606 -1.909 10.338 1.00 91.94 125 VAL A N 1
ATOM 916 C CA . VAL A 1 125 ? 0.427 -2.909 9.287 1.00 91.94 125 VAL A CA 1
ATOM 917 C C . VAL A 1 125 ? 1.136 -4.203 9.658 1.00 91.94 125 VAL A C 1
ATOM 919 O O . VAL A 1 125 ? 2.212 -4.184 10.259 1.00 91.94 125 VAL A O 1
ATOM 922 N N . ARG A 1 126 ? 0.548 -5.341 9.288 1.00 93.31 126 ARG A N 1
ATOM 923 C CA . ARG A 1 126 ? 1.181 -6.660 9.414 1.00 93.31 126 ARG A CA 1
ATOM 924 C C . ARG A 1 126 ? 0.719 -7.611 8.314 1.00 93.31 126 ARG A C 1
ATOM 926 O O . ARG A 1 126 ? -0.226 -7.316 7.588 1.00 93.31 126 ARG A O 1
ATOM 933 N N . ASN A 1 127 ? 1.379 -8.767 8.226 1.00 94.56 127 ASN A N 1
ATOM 934 C CA . ASN A 1 127 ? 0.996 -9.876 7.346 1.00 94.56 127 ASN A CA 1
ATOM 935 C C . ASN A 1 127 ? 0.874 -9.476 5.864 1.00 94.56 127 ASN A C 1
ATOM 937 O O . ASN A 1 127 ? -0.078 -9.861 5.194 1.00 94.56 127 ASN A O 1
ATOM 941 N N . VAL A 1 128 ? 1.837 -8.697 5.358 1.00 94.06 128 VAL A N 1
ATOM 942 C CA . VAL A 1 128 ? 1.887 -8.303 3.943 1.00 94.06 128 VAL A CA 1
ATOM 943 C C . VAL A 1 128 ? 2.285 -9.506 3.087 1.00 94.06 128 VAL A C 1
ATOM 945 O O . VAL A 1 128 ? 3.371 -10.060 3.262 1.00 94.06 128 VAL A O 1
ATOM 948 N N . VAL A 1 129 ? 1.412 -9.911 2.165 1.00 94.88 129 VAL A N 1
ATOM 949 C CA . VAL A 1 129 ? 1.574 -11.100 1.321 1.00 94.88 129 VAL A CA 1
ATOM 950 C C . VAL A 1 129 ? 1.102 -10.806 -0.100 1.00 94.88 129 VAL A C 1
ATOM 952 O O . VAL A 1 129 ? -0.003 -10.313 -0.306 1.00 94.88 129 VAL A O 1
ATOM 955 N N . PHE A 1 130 ? 1.922 -11.163 -1.087 1.00 95.06 130 PHE A N 1
ATOM 956 C CA . PHE A 1 130 ? 1.509 -11.236 -2.487 1.00 95.06 130 PHE A CA 1
ATOM 957 C C . PHE A 1 130 ? 0.971 -12.642 -2.769 1.00 95.06 130 PHE A C 1
ATOM 95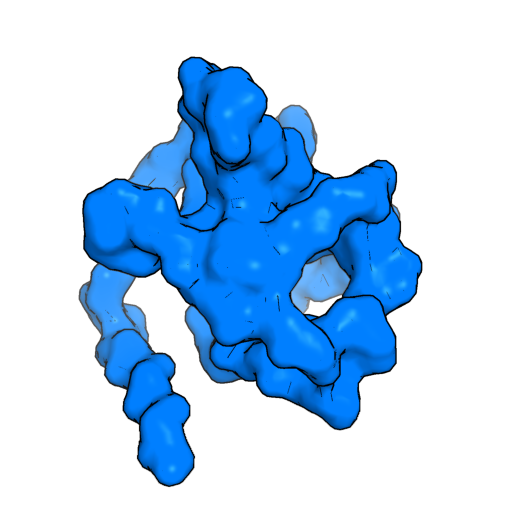9 O O . PHE A 1 130 ? 1.649 -13.630 -2.483 1.00 95.06 130 PHE A O 1
ATOM 966 N N . ASN A 1 131 ? -0.232 -12.731 -3.330 1.00 94.06 131 ASN A N 1
ATOM 967 C CA . ASN A 1 131 ? -0.899 -13.984 -3.689 1.00 94.06 131 ASN A CA 1
ATOM 968 C C . ASN A 1 131 ? -1.101 -14.060 -5.204 1.00 94.06 131 ASN A C 1
ATOM 970 O O . ASN A 1 131 ? -1.321 -13.025 -5.831 1.00 94.06 131 ASN A O 1
ATOM 974 N N . LYS A 1 132 ? -1.033 -15.270 -5.769 1.00 89.81 132 LYS A N 1
ATOM 975 C CA . LYS A 1 132 ? -1.317 -15.549 -7.186 1.00 89.81 132 LYS A CA 1
ATOM 976 C C . LYS A 1 132 ? -2.760 -15.975 -7.396 1.00 89.81 132 LYS A C 1
ATOM 978 O O . LYS A 1 132 ? -3.307 -16.607 -6.465 1.00 89.81 132 LYS A O 1
#

Radius of gyration: 14.34 Å; chains: 1; bounding box: 33×38×34 Å

InterPro domains:
  IPR008979 Galactose-binding-like domain superfamily [SSF49785] (11-132)

Organism: Vibrio metoecus (NCBI:txid1481663)

Foldseek 3Di:
DDDDDDPPPNDDDDPQVFKDFDFDPPLFFDQQPPLLQWKKKKKKAKDDQFKKWKDFWFFDPPDPVTDIDFFGFIEHPVGPDHHNDIDMDIGGSVRRDPDDGDNGGTGGLMMMGTDPDTPVMDMDMDDTDRGD

Secondary structure (DSSP, 8-state):
-------TT-------TT-EEEE-GGGPPB--TT-TTSEEEEEEEE---S-EEEEEEES-TT-TTS--EEEEEEESTTSB---SS-EEEEEEHHHH-SS---TT-EEEEEEEEE-S---S--EEEEEEEEE-